Protein AF-A0A1Z3HG93-F1 (afdb_monomer_lite)

Radius of gyration: 17.81 Å; chains: 1; bounding box: 28×43×60 Å

pLDDT: mean 80.83, std 19.36, range [39.53, 97.38]

Foldseek 3Di:
DDDDPPDDPDPPVVVVCVVLPCPLVVLLPDDCVVNVVVLVVLCPDPQDPSNLSSLLVNLLSCLVVLNNVVNVVSLPCSCVSPVVCVVVSVVSNCSNPPNPDDD

Sequence (103 aa):
MAALASRYPRPALEQVAETESTAVLTLAALAPQQRSARLQAMAQAPPSLNQYRARYLLAVDLVAQGKALQALEWLQELEQGYPVLAPYVLQTRAQDPNGGRSI

Structure (mmCIF, N/CA/C/O backbone):
data_AF-A0A1Z3HG93-F1
#
_entry.id   AF-A0A1Z3HG93-F1
#
loop_
_atom_site.group_PDB
_atom_site.id
_atom_site.type_symbol
_atom_site.label_atom_id
_atom_site.label_alt_id
_atom_site.label_comp_id
_atom_site.label_asym_id
_atom_site.label_entity_id
_atom_site.label_seq_id
_atom_site.pdbx_PDB_ins_code
_atom_site.Cartn_x
_atom_site.Cartn_y
_atom_site.Cartn_z
_atom_site.occupancy
_atom_site.B_iso_or_equiv
_atom_site.auth_seq_id
_atom_site.auth_comp_id
_atom_site.auth_asym_id
_atom_site.auth_atom_id
_atom_site.pdbx_PDB_model_num
ATOM 1 N N . MET A 1 1 ? -14.671 -18.481 -48.223 1.00 39.53 1 MET A N 1
ATOM 2 C CA . MET A 1 1 ? -13.261 -18.033 -48.211 1.00 39.53 1 MET A CA 1
ATOM 3 C C . MET A 1 1 ? -13.006 -17.338 -46.881 1.00 39.53 1 MET A C 1
ATOM 5 O O . MET A 1 1 ? -13.506 -16.240 -46.687 1.00 39.53 1 MET A O 1
ATOM 9 N N . ALA A 1 2 ? -12.358 -18.023 -45.935 1.00 42.56 2 ALA A N 1
ATOM 10 C CA . ALA A 1 2 ? -12.101 -17.518 -44.584 1.00 42.56 2 ALA A CA 1
ATOM 11 C C . ALA A 1 2 ? -10.822 -16.665 -44.577 1.00 42.56 2 ALA A C 1
ATOM 13 O O . ALA A 1 2 ? -9.776 -17.125 -45.033 1.00 42.56 2 ALA A O 1
ATOM 14 N N . ALA A 1 3 ? -10.930 -15.419 -44.113 1.00 44.16 3 ALA A N 1
ATOM 15 C CA . ALA A 1 3 ? -9.824 -14.472 -44.058 1.00 44.16 3 ALA A CA 1
ATOM 16 C C . ALA A 1 3 ? -8.888 -14.772 -42.875 1.00 44.16 3 ALA A C 1
ATOM 18 O O . ALA A 1 3 ? -9.316 -15.142 -41.784 1.00 44.16 3 ALA A O 1
ATOM 19 N N . LEU A 1 4 ? -7.597 -14.616 -43.148 1.00 42.69 4 LEU A N 1
ATOM 20 C CA . LEU A 1 4 ? -6.451 -14.991 -42.330 1.00 42.69 4 LEU A CA 1
ATOM 21 C C . LEU A 1 4 ? -6.394 -14.173 -41.029 1.00 42.69 4 LEU A C 1
ATOM 23 O O . LEU A 1 4 ? -6.031 -12.999 -41.041 1.00 42.69 4 LEU A O 1
ATOM 27 N N . ALA A 1 5 ? -6.688 -14.809 -39.894 1.00 47.84 5 ALA A N 1
ATOM 28 C CA . ALA A 1 5 ? -6.311 -14.306 -38.575 1.00 47.84 5 ALA A CA 1
ATOM 29 C C . ALA A 1 5 ? -4.805 -14.538 -38.365 1.00 47.84 5 ALA A C 1
ATOM 31 O O . ALA A 1 5 ? -4.372 -15.461 -37.670 1.00 47.84 5 ALA A O 1
ATOM 32 N N . SER A 1 6 ? -3.995 -13.714 -39.026 1.00 47.00 6 SER A N 1
ATOM 33 C CA . SER A 1 6 ? -2.550 -13.653 -38.837 1.00 47.00 6 SER A CA 1
ATOM 34 C C . SER A 1 6 ? -2.250 -13.123 -37.438 1.00 47.00 6 SER A C 1
ATOM 36 O O . SER A 1 6 ? -2.200 -11.923 -37.200 1.00 47.00 6 SER A O 1
ATOM 38 N N . ARG A 1 7 ? -2.112 -14.071 -36.512 1.00 59.97 7 ARG A N 1
ATOM 39 C CA . ARG A 1 7 ? -1.197 -14.128 -35.367 1.00 59.97 7 ARG A CA 1
ATOM 40 C C . ARG A 1 7 ? -0.162 -12.985 -35.340 1.00 59.97 7 ARG A C 1
ATOM 42 O O . ARG A 1 7 ? 0.995 -13.197 -35.686 1.00 59.97 7 ARG A O 1
ATOM 49 N N . TYR A 1 8 ? -0.562 -11.791 -34.904 1.00 50.56 8 TYR A N 1
ATOM 50 C CA . TYR A 1 8 ? 0.384 -10.767 -34.472 1.00 50.56 8 TYR A CA 1
ATOM 51 C C . TYR A 1 8 ? 0.994 -11.258 -33.153 1.00 50.56 8 TYR A C 1
ATOM 53 O O . TYR A 1 8 ? 0.253 -11.401 -32.175 1.00 50.56 8 TYR A O 1
ATOM 61 N N . PRO A 1 9 ? 2.299 -11.581 -33.082 1.00 59.22 9 PRO A N 1
ATOM 62 C CA . PRO A 1 9 ? 2.927 -11.775 -31.786 1.00 59.22 9 PRO A CA 1
ATOM 63 C C . PRO A 1 9 ? 2.823 -10.445 -31.036 1.00 59.22 9 PRO A C 1
ATOM 65 O O . PRO A 1 9 ? 3.220 -9.405 -31.567 1.00 59.22 9 PRO A O 1
ATOM 68 N N . ARG A 1 10 ? 2.240 -10.462 -29.827 1.00 59.62 10 ARG A N 1
ATOM 69 C CA . ARG A 1 10 ? 2.252 -9.287 -28.946 1.00 59.62 10 ARG A CA 1
ATOM 70 C C . ARG A 1 10 ? 3.701 -8.793 -28.851 1.00 59.62 10 ARG A C 1
ATOM 72 O O . ARG A 1 10 ? 4.590 -9.631 -28.670 1.00 59.62 10 ARG A O 1
ATOM 79 N N . PRO A 1 11 ? 3.965 -7.485 -29.012 1.00 55.28 11 PRO A N 1
ATOM 80 C CA . PRO A 1 11 ? 5.322 -6.971 -28.915 1.00 55.28 11 PRO A CA 1
ATOM 81 C C . PRO A 1 11 ? 5.910 -7.385 -27.562 1.00 55.28 11 PRO A C 1
ATOM 83 O O . PRO A 1 11 ? 5.225 -7.323 -26.543 1.00 55.28 11 PRO A O 1
ATOM 86 N N . ALA A 1 12 ? 7.174 -7.814 -27.546 1.00 52.03 12 ALA A N 1
ATOM 87 C CA . ALA A 1 12 ? 7.852 -8.300 -26.339 1.00 52.03 12 ALA A CA 1
ATOM 88 C C . ALA A 1 12 ? 7.807 -7.296 -25.167 1.00 52.03 12 ALA A C 1
ATOM 90 O O . ALA A 1 12 ? 7.887 -7.702 -24.013 1.00 52.03 12 ALA A O 1
ATOM 91 N N . LEU A 1 13 ? 7.611 -6.006 -25.466 1.00 47.75 13 LEU A N 1
ATOM 92 C CA . LEU A 1 13 ? 7.424 -4.920 -24.501 1.00 47.75 13 LEU A CA 1
ATOM 93 C C . LEU A 1 13 ? 6.110 -5.028 -23.696 1.00 47.75 13 LEU A C 1
ATOM 95 O O . LEU A 1 13 ? 6.070 -4.588 -22.553 1.00 47.75 13 LEU A O 1
ATOM 99 N N . GLU A 1 14 ? 5.066 -5.656 -24.246 1.00 47.12 14 GLU A N 1
ATOM 100 C CA . GLU A 1 14 ? 3.794 -5.907 -23.548 1.00 47.12 14 GLU A CA 1
ATOM 101 C C . GLU A 1 14 ? 3.911 -7.116 -22.599 1.00 47.12 14 GLU A C 1
ATOM 103 O O . GLU A 1 14 ? 3.398 -7.106 -21.483 1.00 47.12 14 GLU A O 1
ATOM 108 N N . GLN A 1 15 ? 4.644 -8.161 -23.007 1.00 48.78 15 GLN A N 1
ATOM 109 C CA . GLN A 1 15 ? 4.754 -9.400 -22.225 1.00 48.78 15 GLN A CA 1
ATOM 110 C C . GLN A 1 15 ? 5.623 -9.251 -20.970 1.00 48.78 15 GLN A C 1
ATOM 112 O O . GLN A 1 15 ? 5.350 -9.898 -19.961 1.00 48.78 15 GLN A O 1
ATOM 117 N N . VAL A 1 16 ? 6.643 -8.386 -21.002 1.00 49.88 16 VAL A N 1
ATOM 118 C CA . VAL A 1 16 ? 7.453 -8.064 -19.811 1.00 49.88 16 VAL A CA 1
ATOM 119 C C . VAL A 1 16 ? 6.683 -7.214 -18.796 1.00 49.88 16 VAL A C 1
ATOM 121 O O . VAL A 1 16 ? 6.897 -7.349 -17.594 1.00 49.88 16 VAL A O 1
ATOM 124 N N . ALA A 1 17 ? 5.734 -6.388 -19.250 1.00 51.44 17 ALA A N 1
ATOM 125 C CA . ALA A 1 17 ? 4.869 -5.612 -18.365 1.00 51.44 17 ALA A CA 1
ATOM 126 C C . ALA A 1 17 ? 3.811 -6.491 -17.665 1.00 51.44 17 ALA A C 1
ATOM 128 O O . ALA A 1 17 ? 3.456 -6.2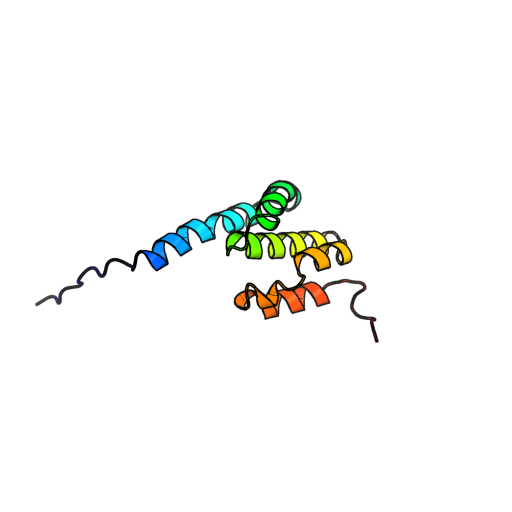23 -16.513 1.00 51.44 17 ALA A O 1
ATOM 129 N N . GLU A 1 18 ? 3.329 -7.555 -18.320 1.00 48.38 18 GLU A N 1
ATOM 130 C CA . GLU A 1 18 ? 2.356 -8.506 -17.753 1.00 48.38 18 G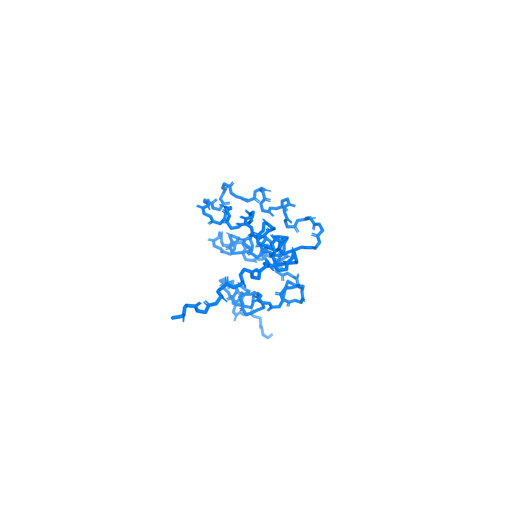LU A CA 1
ATOM 131 C C . GLU A 1 18 ? 2.956 -9.356 -16.608 1.00 48.38 18 GLU A C 1
ATOM 133 O O . GLU A 1 18 ? 2.301 -9.558 -15.580 1.00 48.38 18 GLU A O 1
ATOM 138 N N . THR A 1 19 ? 4.213 -9.804 -16.715 1.00 51.69 19 THR A N 1
ATOM 139 C CA . THR A 1 19 ? 4.878 -10.605 -15.664 1.00 51.69 19 THR A CA 1
ATOM 140 C C . THR A 1 19 ? 5.327 -9.771 -14.471 1.00 51.69 19 THR A C 1
ATOM 142 O O . THR A 1 19 ? 5.081 -10.168 -13.329 1.00 51.69 19 THR A O 1
ATOM 145 N N . GLU A 1 20 ? 5.892 -8.584 -14.707 1.00 54.56 20 GLU A N 1
ATOM 146 C CA . GLU A 1 20 ? 6.179 -7.612 -13.646 1.00 54.56 20 GLU A CA 1
ATOM 147 C C . GLU A 1 20 ? 4.889 -7.259 -12.889 1.00 54.56 20 GLU A C 1
ATOM 149 O O . GLU A 1 20 ? 4.879 -7.199 -11.669 1.00 54.56 20 GLU A O 1
ATOM 154 N N . SER A 1 21 ? 3.747 -7.133 -13.565 1.00 61.38 21 SER A N 1
ATOM 155 C CA . SER A 1 21 ? 2.500 -6.678 -12.939 1.00 61.38 21 SER A CA 1
ATOM 156 C C . SER A 1 21 ? 1.903 -7.582 -11.850 1.00 61.38 21 SER A C 1
ATOM 158 O O . SER A 1 21 ? 1.064 -7.113 -11.074 1.00 61.38 21 SER A O 1
ATOM 160 N N . THR A 1 22 ? 2.301 -8.854 -11.775 1.00 75.25 22 THR A N 1
ATOM 161 C CA . THR A 1 22 ? 1.561 -9.881 -11.018 1.00 75.25 22 THR A CA 1
ATOM 162 C C . THR A 1 22 ? 1.988 -9.999 -9.549 1.00 75.25 22 THR A C 1
ATOM 164 O O . THR A 1 22 ? 1.206 -10.450 -8.706 1.00 75.25 22 THR A O 1
ATOM 167 N N . ALA A 1 23 ? 3.200 -9.558 -9.196 1.00 86.19 23 ALA A N 1
ATOM 168 C CA . ALA A 1 23 ? 3.759 -9.784 -7.861 1.00 86.19 23 ALA A CA 1
ATOM 169 C C . ALA A 1 23 ? 2.956 -9.070 -6.757 1.00 86.19 23 ALA A C 1
ATOM 171 O O . ALA A 1 23 ? 2.499 -9.714 -5.811 1.00 86.19 23 ALA A O 1
ATOM 172 N N . VAL A 1 24 ? 2.701 -7.763 -6.902 1.00 89.50 24 VAL A N 1
ATOM 173 C CA . VAL A 1 24 ? 1.880 -7.020 -5.924 1.00 89.50 24 VAL A CA 1
ATOM 174 C C . VAL A 1 24 ? 0.423 -7.475 -5.953 1.00 89.50 24 VAL A C 1
ATOM 176 O O . VAL A 1 24 ? -0.211 -7.555 -4.904 1.00 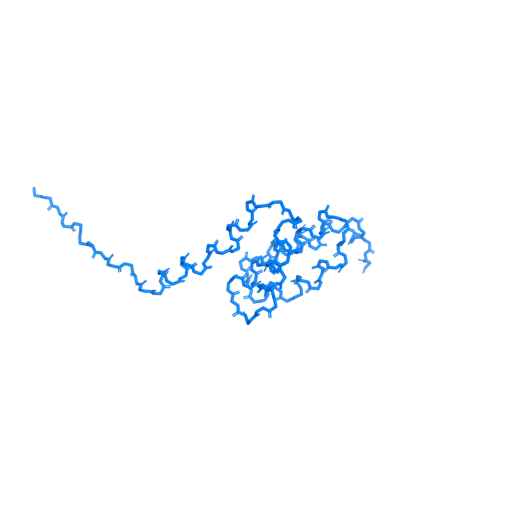89.50 24 VAL A O 1
ATOM 179 N N . LEU A 1 25 ? -0.104 -7.828 -7.129 1.00 88.56 25 LEU A N 1
ATOM 180 C CA . LEU A 1 25 ? -1.481 -8.304 -7.267 1.00 88.56 25 LEU A CA 1
ATOM 181 C C . LEU A 1 25 ? -1.717 -9.596 -6.472 1.00 88.56 25 LEU A C 1
ATOM 183 O O . LEU A 1 25 ? -2.724 -9.722 -5.782 1.00 88.56 25 LEU A O 1
ATOM 187 N N . THR A 1 26 ? -0.756 -10.520 -6.499 1.00 91.69 26 THR A N 1
ATOM 188 C CA . THR A 1 26 ? -0.816 -11.757 -5.703 1.00 91.69 26 THR A CA 1
ATOM 189 C C . THR A 1 26 ? -0.837 -11.456 -4.203 1.00 91.69 26 THR A C 1
ATOM 191 O O . THR A 1 26 ? -1.572 -12.086 -3.446 1.00 91.69 26 THR A O 1
ATOM 194 N N . LEU A 1 27 ? -0.065 -10.460 -3.761 1.00 92.31 27 LEU A N 1
ATOM 195 C CA . LEU A 1 27 ? -0.053 -10.029 -2.363 1.00 92.31 27 LEU A CA 1
ATOM 196 C C . LEU A 1 27 ? -1.346 -9.309 -1.961 1.00 92.31 27 LEU A C 1
ATOM 198 O O . LEU A 1 27 ? -1.756 -9.411 -0.807 1.00 92.31 27 LEU A O 1
ATOM 202 N N . ALA A 1 28 ? -2.014 -8.627 -2.895 1.00 91.31 28 ALA A N 1
ATOM 203 C CA . ALA A 1 28 ? -3.270 -7.927 -2.637 1.00 91.31 28 ALA A CA 1
ATOM 204 C C . ALA A 1 28 ? -4.412 -8.868 -2.202 1.00 91.31 28 ALA A C 1
ATOM 206 O O . ALA A 1 28 ? -5.337 -8.430 -1.520 1.00 91.31 28 ALA A O 1
ATOM 207 N N . ALA A 1 29 ? -4.323 -10.159 -2.539 1.00 91.44 29 ALA A N 1
ATOM 208 C CA . ALA A 1 29 ? -5.269 -11.186 -2.105 1.00 91.44 29 ALA A CA 1
ATOM 209 C C . ALA A 1 29 ? -5.042 -11.678 -0.660 1.00 91.44 29 ALA A C 1
ATOM 211 O O . ALA A 1 29 ? -5.898 -12.361 -0.103 1.00 91.44 29 ALA A O 1
ATOM 212 N N . LEU A 1 30 ? -3.897 -11.356 -0.048 1.00 92.94 30 LEU A N 1
ATOM 213 C CA . LEU A 1 30 ? -3.575 -11.734 1.330 1.00 92.94 30 LEU A CA 1
ATOM 214 C C . LEU A 1 30 ? -4.061 -10.674 2.324 1.00 92.94 30 LEU A C 1
ATOM 216 O O . LEU A 1 30 ? -4.190 -9.496 1.980 1.00 92.94 30 LEU A O 1
ATOM 220 N N . ALA A 1 31 ? -4.251 -11.077 3.583 1.00 92.62 31 ALA A N 1
ATOM 221 C CA . ALA A 1 31 ? -4.545 -10.135 4.659 1.00 92.62 31 ALA A CA 1
ATOM 222 C C . ALA A 1 31 ? -3.376 -9.141 4.861 1.00 92.62 31 ALA A C 1
ATOM 224 O O . ALA A 1 31 ? -2.216 -9.540 4.699 1.00 92.62 31 ALA A O 1
ATOM 225 N N . PRO A 1 32 ? -3.633 -7.880 5.271 1.00 91.06 32 PRO A N 1
ATOM 226 C CA . PRO A 1 32 ? -2.604 -6.841 5.430 1.00 91.06 32 PRO A CA 1
ATOM 227 C C . PRO A 1 32 ? -1.371 -7.287 6.232 1.00 91.06 32 PRO A C 1
ATOM 229 O O . PRO A 1 32 ? -0.228 -7.039 5.849 1.00 91.06 32 PRO A O 1
ATOM 232 N N . GLN A 1 33 ? -1.587 -8.032 7.317 1.00 91.19 33 GLN A N 1
ATOM 233 C CA . GLN A 1 33 ? -0.526 -8.525 8.197 1.00 91.19 33 GLN A CA 1
ATOM 234 C C . GLN A 1 33 ? 0.358 -9.586 7.524 1.00 91.19 33 GLN A C 1
ATOM 236 O O . GLN A 1 33 ? 1.536 -9.695 7.847 1.00 91.19 33 GLN A O 1
ATOM 241 N N . GLN A 1 34 ? -0.188 -10.357 6.581 1.00 92.81 34 GLN A N 1
ATOM 242 C CA . GLN A 1 34 ? 0.527 -11.425 5.873 1.00 92.81 34 GLN A CA 1
ATOM 243 C C . GLN A 1 34 ? 1.364 -10.899 4.698 1.00 92.81 34 GLN A C 1
ATOM 245 O O . GLN A 1 34 ? 2.292 -11.573 4.248 1.00 92.81 34 GLN A O 1
ATOM 250 N N . ARG A 1 35 ? 1.037 -9.705 4.186 1.00 94.56 35 ARG A N 1
ATOM 251 C CA . ARG A 1 35 ? 1.704 -9.092 3.026 1.00 94.56 35 ARG A CA 1
ATOM 252 C C . ARG A 1 35 ? 2.659 -7.954 3.371 1.00 94.56 35 ARG A C 1
ATOM 254 O O . ARG A 1 35 ? 3.533 -7.665 2.557 1.00 94.56 35 ARG A O 1
ATOM 261 N N . SER A 1 36 ? 2.536 -7.349 4.553 1.00 93.44 36 SER A N 1
ATOM 262 C CA . SER A 1 36 ? 3.270 -6.140 4.961 1.00 93.44 36 SER A CA 1
ATOM 263 C C . SER A 1 36 ? 4.778 -6.215 4.700 1.00 93.44 36 SER A C 1
ATOM 265 O O . SER A 1 36 ? 5.306 -5.386 3.966 1.00 93.44 36 SER A O 1
ATOM 267 N N . ALA A 1 37 ? 5.462 -7.244 5.207 1.00 95.25 37 ALA A N 1
ATOM 268 C CA . ALA A 1 37 ? 6.915 -7.378 5.077 1.00 95.25 37 ALA A CA 1
ATOM 269 C C . ALA A 1 37 ? 7.375 -7.491 3.612 1.00 95.25 37 ALA A C 1
ATOM 271 O O . ALA A 1 37 ? 8.366 -6.881 3.211 1.00 95.25 37 ALA A O 1
ATOM 272 N N . ARG A 1 38 ? 6.631 -8.240 2.787 1.00 95.44 38 ARG A N 1
ATOM 273 C CA . ARG A 1 38 ? 6.938 -8.386 1.355 1.00 95.44 38 ARG A CA 1
ATOM 274 C C . ARG A 1 38 ? 6.687 -7.088 0.604 1.00 95.44 38 ARG A C 1
ATOM 276 O O . ARG A 1 38 ? 7.523 -6.688 -0.200 1.00 95.44 38 ARG A O 1
ATOM 283 N N . LEU A 1 39 ? 5.580 -6.407 0.895 1.00 96.31 39 LEU A N 1
ATOM 284 C CA . LEU A 1 39 ? 5.304 -5.107 0.299 1.00 96.31 39 LEU A CA 1
ATOM 285 C C . LEU A 1 39 ? 6.354 -4.071 0.704 1.00 96.31 39 LEU A C 1
ATOM 287 O O . LEU A 1 39 ? 6.759 -3.289 -0.145 1.00 96.31 39 LEU A O 1
ATOM 291 N N . GLN A 1 40 ? 6.846 -4.084 1.947 1.00 96.56 40 GLN A N 1
ATOM 292 C CA . GLN A 1 40 ? 7.905 -3.168 2.391 1.00 96.56 40 GLN A CA 1
ATOM 293 C C . GLN A 1 40 ? 9.202 -3.386 1.618 1.00 96.56 40 GLN A C 1
ATOM 295 O O . GLN A 1 40 ? 9.797 -2.416 1.156 1.00 96.56 40 GLN A O 1
ATOM 300 N N . ALA A 1 41 ? 9.610 -4.642 1.42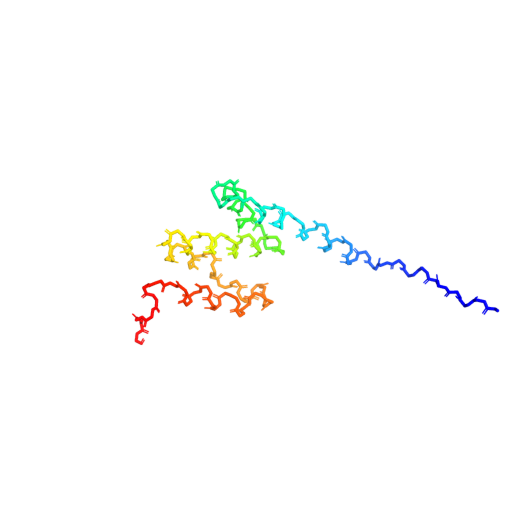3 1.00 95.88 41 ALA A N 1
ATOM 301 C CA . ALA A 1 41 ? 10.782 -4.959 0.613 1.00 95.88 41 ALA A CA 1
ATOM 302 C C . ALA A 1 41 ? 10.615 -4.478 -0.840 1.00 95.88 41 ALA A C 1
ATOM 304 O O . ALA A 1 41 ? 11.516 -3.858 -1.397 1.00 95.88 41 ALA A O 1
ATOM 305 N N . MET A 1 42 ? 9.440 -4.701 -1.437 1.00 94.88 42 MET A N 1
ATOM 306 C CA . MET A 1 42 ? 9.143 -4.248 -2.801 1.00 94.88 42 MET A CA 1
ATOM 307 C C . MET A 1 42 ? 9.074 -2.722 -2.910 1.00 94.88 42 MET A C 1
ATOM 309 O O . MET A 1 42 ? 9.532 -2.164 -3.899 1.00 94.88 42 MET A O 1
ATOM 313 N N . ALA A 1 43 ? 8.534 -2.041 -1.900 1.00 95.88 43 ALA A N 1
ATOM 314 C CA . ALA A 1 43 ? 8.409 -0.587 -1.856 1.00 95.88 43 ALA A CA 1
ATOM 315 C C . ALA A 1 43 ? 9.767 0.128 -1.730 1.00 95.88 43 ALA A C 1
ATOM 317 O O . ALA A 1 43 ? 9.902 1.268 -2.169 1.00 95.88 43 ALA A O 1
ATOM 318 N N . GLN A 1 44 ? 10.770 -0.541 -1.160 1.00 95.69 44 GLN A N 1
ATOM 319 C CA . GLN A 1 44 ? 12.141 -0.033 -1.025 1.00 95.69 44 GLN A CA 1
ATOM 320 C C . GLN A 1 44 ? 13.050 -0.414 -2.203 1.00 95.69 44 GLN A C 1
ATOM 322 O O . GLN A 1 44 ? 14.199 0.021 -2.260 1.00 95.69 44 GLN A O 1
ATOM 327 N N . ALA A 1 45 ? 12.559 -1.228 -3.139 1.00 93.69 45 ALA A N 1
ATOM 328 C CA . ALA A 1 45 ? 13.297 -1.589 -4.340 1.00 93.69 45 ALA A CA 1
ATOM 329 C C . ALA A 1 45 ? 13.512 -0.365 -5.258 1.00 93.69 45 ALA A C 1
ATOM 331 O O . ALA A 1 45 ? 12.893 0.687 -5.063 1.00 93.69 45 ALA A O 1
ATOM 332 N N . PRO A 1 46 ? 14.365 -0.478 -6.291 1.00 93.31 46 PRO A N 1
ATOM 333 C CA . PRO A 1 46 ? 14.458 0.546 -7.321 1.00 93.31 46 PRO A CA 1
ATOM 334 C C . PRO A 1 46 ? 13.095 0.850 -7.972 1.00 93.31 46 PRO A C 1
ATOM 336 O O . PRO A 1 46 ? 12.225 -0.033 -8.027 1.00 93.31 46 PRO A O 1
ATOM 339 N N . PRO A 1 47 ? 12.904 2.078 -8.492 1.00 90.69 47 PRO A N 1
ATOM 340 C CA . PRO A 1 47 ? 11.659 2.486 -9.128 1.00 90.69 47 PRO A CA 1
ATOM 341 C C . PRO A 1 47 ? 11.215 1.504 -10.213 1.00 90.69 47 PRO A C 1
ATOM 343 O O . PRO A 1 47 ? 11.936 1.219 -11.166 1.00 90.69 47 PRO A O 1
ATOM 346 N N . SER A 1 48 ? 10.014 0.969 -10.040 1.00 91.50 48 SER A N 1
ATOM 347 C CA . SER A 1 48 ? 9.382 0.010 -10.939 1.00 91.50 48 SER A CA 1
ATOM 348 C C . SER A 1 48 ? 7.879 0.028 -10.699 1.00 91.50 48 SER A C 1
ATOM 350 O O . SER A 1 48 ? 7.396 0.509 -9.670 1.00 91.50 48 SER A O 1
ATOM 352 N N . LEU A 1 49 ? 7.116 -0.549 -11.623 1.00 90.62 49 LEU A N 1
ATOM 353 C CA . LEU A 1 49 ? 5.665 -0.637 -11.492 1.00 90.62 49 LEU A CA 1
ATOM 354 C C . LEU A 1 49 ? 5.242 -1.364 -10.203 1.00 90.62 49 LEU A C 1
ATOM 356 O O . LEU A 1 49 ? 4.321 -0.933 -9.508 1.00 90.62 49 LEU A O 1
ATOM 360 N N . ASN A 1 50 ? 5.946 -2.444 -9.860 1.00 92.38 50 ASN A N 1
ATOM 361 C CA . ASN A 1 50 ? 5.748 -3.179 -8.614 1.00 92.38 50 ASN A CA 1
ATOM 362 C C . ASN A 1 50 ? 6.084 -2.349 -7.384 1.00 92.38 50 ASN A C 1
ATOM 364 O O . ASN A 1 50 ? 5.340 -2.386 -6.408 1.00 92.38 50 ASN A O 1
ATOM 368 N N . GLN A 1 51 ? 7.173 -1.589 -7.432 1.00 95.38 51 GLN A N 1
ATOM 369 C CA . GLN A 1 51 ? 7.559 -0.731 -6.325 1.00 95.38 51 GLN A CA 1
ATOM 370 C C . GLN A 1 51 ? 6.483 0.323 -6.042 1.00 95.38 51 GLN A C 1
ATOM 372 O O . GLN A 1 51 ? 6.025 0.438 -4.904 1.00 95.38 51 GLN A O 1
ATOM 377 N N . TYR A 1 52 ? 5.981 1.004 -7.076 1.00 95.44 52 TYR A N 1
ATOM 378 C CA . TYR A 1 52 ? 4.923 2.003 -6.923 1.00 95.44 52 TYR A CA 1
ATOM 379 C C . TYR A 1 52 ? 3.612 1.396 -6.407 1.00 95.44 52 TYR A C 1
ATOM 381 O O . TYR A 1 52 ? 2.970 1.945 -5.509 1.00 95.44 52 TYR A O 1
ATOM 389 N N . ARG A 1 53 ? 3.222 0.227 -6.925 1.00 95.06 53 ARG A N 1
ATOM 390 C CA . ARG A 1 53 ? 2.030 -0.496 -6.452 1.00 95.06 53 ARG A CA 1
ATOM 391 C C . ARG A 1 53 ? 2.182 -0.967 -5.006 1.00 95.06 53 ARG A C 1
ATOM 393 O O . ARG A 1 53 ? 1.222 -0.881 -4.244 1.00 95.06 53 ARG A O 1
ATOM 400 N N . ALA A 1 54 ? 3.367 -1.434 -4.615 1.00 96.62 54 ALA A N 1
ATOM 401 C CA . ALA A 1 54 ? 3.643 -1.874 -3.251 1.00 96.62 54 ALA A CA 1
ATOM 402 C C . ALA A 1 54 ? 3.578 -0.709 -2.257 1.00 96.62 54 ALA A C 1
ATOM 404 O O . ALA A 1 54 ? 2.948 -0.842 -1.208 1.00 96.62 54 ALA A O 1
ATOM 405 N N . ARG A 1 55 ? 4.149 0.448 -2.622 1.00 97.38 55 ARG A N 1
ATOM 406 C CA . ARG A 1 55 ? 4.027 1.699 -1.858 1.00 97.38 55 ARG A CA 1
ATOM 407 C C . ARG A 1 55 ? 2.569 2.087 -1.637 1.00 97.38 55 ARG A C 1
ATOM 409 O O . ARG A 1 55 ? 2.164 2.331 -0.504 1.00 97.38 55 ARG A O 1
ATOM 416 N N . TYR A 1 56 ? 1.769 2.087 -2.703 1.00 96.75 56 TYR A N 1
ATOM 417 C CA . TYR A 1 56 ? 0.345 2.404 -2.604 1.00 96.75 56 TYR A CA 1
ATOM 418 C C . TYR A 1 56 ? -0.403 1.425 -1.690 1.00 96.75 56 TYR A C 1
ATOM 420 O O . TYR A 1 56 ? -1.140 1.848 -0.802 1.00 96.75 56 TYR A O 1
ATOM 428 N N . LEU A 1 57 ? -0.192 0.119 -1.870 1.00 96.31 57 LEU A N 1
ATOM 429 C CA . LEU A 1 57 ? -0.900 -0.898 -1.095 1.00 96.31 57 LEU A CA 1
ATOM 430 C C . LEU A 1 57 ? -0.535 -0.850 0.398 1.00 96.31 57 LEU A C 1
ATOM 432 O O . LEU A 1 57 ? -1.421 -0.982 1.239 1.00 96.31 57 LEU A O 1
ATOM 436 N N . LEU A 1 58 ? 0.732 -0.582 0.737 1.00 96.81 58 LEU A N 1
ATOM 437 C CA . LEU A 1 58 ? 1.150 -0.324 2.121 1.00 96.81 58 LEU A CA 1
ATOM 438 C C . LEU A 1 58 ? 0.454 0.890 2.721 1.00 96.81 58 LEU A C 1
ATOM 440 O O . LEU A 1 58 ? 0.010 0.833 3.864 1.00 96.81 58 LEU A O 1
ATOM 444 N N . ALA A 1 59 ? 0.362 1.984 1.966 1.00 96.25 59 ALA A N 1
ATOM 445 C CA . ALA A 1 59 ? -0.306 3.187 2.437 1.00 96.25 59 ALA A CA 1
ATOM 446 C C . ALA A 1 59 ? -1.783 2.918 2.750 1.00 96.25 59 ALA A C 1
ATOM 448 O O . ALA A 1 59 ? -2.262 3.293 3.818 1.00 96.25 59 ALA A O 1
ATOM 449 N N . VAL A 1 60 ? -2.483 2.206 1.863 1.00 95.06 60 VAL A N 1
ATOM 450 C CA . VAL A 1 60 ? -3.875 1.787 2.087 1.00 95.06 60 VAL A CA 1
ATOM 451 C C . VAL A 1 60 ? -3.993 0.914 3.341 1.00 95.06 60 VAL A C 1
ATOM 453 O O . VAL A 1 60 ? -4.859 1.163 4.180 1.00 95.06 60 VAL A O 1
ATOM 456 N N . ASP A 1 61 ? -3.090 -0.054 3.520 1.00 95.00 61 ASP A N 1
ATOM 457 C CA . ASP A 1 61 ? -3.066 -0.914 4.709 1.00 95.00 61 ASP A CA 1
ATOM 458 C C . ASP A 1 61 ? -2.830 -0.127 6.003 1.00 95.00 61 ASP A C 1
ATOM 460 O O . ASP A 1 61 ? -3.405 -0.459 7.042 1.00 95.00 61 ASP A O 1
ATOM 464 N N . LEU A 1 62 ? -1.988 0.907 5.963 1.00 94.38 62 LEU A N 1
ATOM 465 C CA . LEU A 1 62 ? -1.690 1.765 7.109 1.00 94.38 62 LEU A CA 1
ATOM 466 C C . LEU A 1 62 ? -2.860 2.687 7.453 1.00 94.38 62 LEU A C 1
ATOM 468 O O . LEU A 1 62 ? -3.203 2.806 8.630 1.00 94.38 62 LEU A O 1
ATOM 472 N N . VAL A 1 63 ? -3.512 3.286 6.453 1.00 92.88 63 VAL A N 1
ATOM 473 C CA . VAL A 1 63 ? -4.725 4.095 6.657 1.00 92.88 63 VAL A CA 1
ATOM 474 C C . VAL A 1 63 ? -5.828 3.246 7.288 1.00 92.88 63 VAL A C 1
ATOM 476 O O . VAL A 1 63 ? -6.403 3.652 8.297 1.00 92.88 63 VAL A O 1
ATOM 479 N N . ALA A 1 64 ? -6.048 2.025 6.791 1.00 90.62 64 ALA A N 1
ATOM 480 C CA . ALA A 1 64 ? -7.021 1.091 7.362 1.00 90.62 64 ALA A CA 1
ATOM 481 C C . ALA A 1 64 ? -6.706 0.686 8.818 1.00 90.62 64 ALA A C 1
ATOM 483 O O . ALA A 1 64 ? -7.608 0.336 9.575 1.00 90.62 64 ALA A O 1
ATOM 484 N N . GLN A 1 65 ? -5.437 0.754 9.232 1.00 90.88 65 GLN A N 1
ATOM 485 C CA . GLN A 1 65 ? -4.991 0.520 10.611 1.00 90.88 65 GLN A CA 1
ATOM 486 C C . GLN A 1 65 ? -5.028 1.780 11.497 1.00 90.88 65 GLN A C 1
ATOM 488 O O . GLN A 1 65 ? -4.558 1.730 12.634 1.00 90.88 65 GLN A O 1
ATOM 493 N N . GLY A 1 66 ? -5.521 2.917 10.995 1.00 90.69 66 GLY A N 1
ATOM 494 C CA . GLY A 1 66 ? -5.510 4.198 11.712 1.00 90.69 66 GLY A CA 1
ATOM 495 C C . GLY A 1 66 ? -4.130 4.865 11.788 1.00 90.69 66 GLY A C 1
ATOM 496 O O . GLY A 1 66 ? -3.933 5.791 12.569 1.00 90.69 66 GLY A O 1
ATOM 497 N N . LYS A 1 67 ? -3.161 4.414 10.984 1.00 91.69 67 LYS A N 1
ATOM 498 C CA . LYS A 1 67 ? -1.776 4.918 10.943 1.00 91.69 67 LYS A CA 1
ATOM 499 C C . LYS A 1 67 ? -1.551 5.844 9.744 1.00 91.69 67 LYS A C 1
ATOM 501 O O . LYS A 1 67 ? -0.543 5.735 9.049 1.00 91.69 67 LYS A O 1
ATOM 506 N N . ALA A 1 68 ? -2.493 6.749 9.487 1.00 88.94 68 ALA A N 1
ATOM 507 C CA . ALA A 1 68 ? -2.496 7.588 8.288 1.00 88.94 68 ALA A CA 1
ATOM 508 C C . ALA A 1 68 ? -1.223 8.442 8.126 1.00 88.94 68 ALA A C 1
ATOM 510 O O . ALA A 1 68 ? -0.697 8.538 7.023 1.00 88.94 68 ALA A O 1
ATOM 511 N N . LEU A 1 69 ? -0.645 8.952 9.221 1.00 89.44 69 LEU A N 1
ATOM 512 C CA . LEU A 1 69 ? 0.623 9.694 9.170 1.00 89.44 69 LEU A CA 1
ATOM 513 C C . LEU A 1 69 ? 1.782 8.859 8.598 1.00 89.44 69 LEU A C 1
ATOM 515 O O . LEU A 1 69 ? 2.537 9.354 7.770 1.00 89.44 69 LEU A O 1
ATOM 519 N N . GLN A 1 70 ? 1.889 7.578 8.974 1.00 92.00 70 GLN A N 1
ATOM 520 C CA . GLN A 1 70 ? 2.902 6.667 8.414 1.00 92.00 70 GLN A CA 1
ATOM 521 C C . GLN A 1 70 ? 2.618 6.345 6.941 1.00 92.00 70 GLN A C 1
ATOM 523 O O . GLN A 1 70 ? 3.529 6.058 6.172 1.00 92.00 70 GLN A O 1
ATOM 528 N N . ALA A 1 71 ? 1.349 6.385 6.524 1.00 94.00 71 ALA A N 1
ATOM 529 C CA . ALA A 1 71 ? 0.975 6.160 5.133 1.00 94.00 71 ALA A CA 1
ATOM 530 C C . ALA A 1 71 ? 1.479 7.280 4.206 1.00 94.00 71 ALA A C 1
ATOM 532 O O . ALA A 1 71 ? 1.789 7.005 3.047 1.00 94.00 71 ALA A O 1
ATOM 533 N N . LEU A 1 72 ? 1.598 8.519 4.703 1.00 92.56 72 LEU A N 1
ATOM 534 C CA . LEU A 1 72 ? 2.047 9.665 3.904 1.00 92.56 72 LEU A CA 1
ATOM 535 C C . LEU A 1 72 ? 3.460 9.472 3.342 1.00 92.56 72 LEU A C 1
ATOM 537 O O . LEU A 1 72 ? 3.691 9.817 2.184 1.00 92.56 72 LEU A O 1
ATOM 541 N N . GLU A 1 73 ? 4.365 8.853 4.105 1.00 94.00 73 GLU A N 1
ATOM 542 C CA . GLU A 1 73 ? 5.734 8.549 3.661 1.00 94.00 73 GLU A CA 1
ATOM 543 C C . GLU A 1 73 ? 5.728 7.646 2.417 1.00 94.00 73 GLU A C 1
ATOM 545 O O . GLU A 1 73 ? 6.438 7.874 1.435 1.00 94.00 73 GLU A O 1
ATOM 550 N N . TRP A 1 74 ? 4.846 6.645 2.401 1.00 95.81 74 TRP A N 1
ATOM 551 C CA . TRP A 1 74 ? 4.716 5.734 1.266 1.00 95.81 74 TRP A CA 1
ATOM 552 C C . TRP A 1 74 ? 4.059 6.390 0.051 1.00 95.81 74 TRP A C 1
ATOM 554 O O . TRP A 1 74 ? 4.374 6.014 -1.079 1.00 95.81 74 TRP A O 1
ATOM 564 N N . LEU A 1 75 ? 3.201 7.389 0.264 1.00 95.12 75 LEU A N 1
ATOM 565 C CA . LEU A 1 75 ? 2.506 8.125 -0.795 1.00 95.12 75 LEU A CA 1
ATOM 566 C C . LEU A 1 75 ? 3.322 9.280 -1.376 1.00 95.12 75 LEU A C 1
ATOM 568 O O . LEU A 1 75 ? 2.917 9.820 -2.403 1.00 95.12 75 LEU A O 1
ATOM 572 N N . GLN A 1 76 ? 4.414 9.699 -0.739 1.00 93.62 76 GLN A N 1
ATOM 573 C CA . GLN A 1 76 ? 5.199 10.858 -1.163 1.00 93.62 76 GLN A CA 1
ATOM 574 C C . GLN A 1 76 ? 5.677 10.724 -2.617 1.00 93.62 76 GLN A C 1
ATOM 576 O O . GLN A 1 76 ? 6.341 9.752 -2.972 1.00 93.62 76 GLN A O 1
ATOM 581 N N . GLU A 1 77 ? 5.334 11.702 -3.460 1.00 93.62 77 GLU A N 1
ATOM 582 C CA . GLU A 1 77 ? 5.725 11.769 -4.882 1.00 93.62 77 GLU A CA 1
ATOM 583 C C . GLU A 1 77 ? 5.257 10.573 -5.738 1.00 93.62 77 GLU A C 1
ATOM 585 O O . GLU A 1 77 ? 5.643 10.428 -6.901 1.00 93.62 77 GLU A O 1
ATOM 590 N N . LEU A 1 78 ? 4.385 9.716 -5.199 1.00 94.19 78 LEU A N 1
ATOM 591 C CA . LEU A 1 78 ? 3.918 8.515 -5.881 1.00 94.19 78 LEU A CA 1
ATOM 592 C C . LEU A 1 78 ? 3.071 8.858 -7.112 1.00 94.19 78 LEU A C 1
ATOM 594 O O . LEU A 1 78 ? 3.157 8.185 -8.135 1.00 94.19 78 LEU A O 1
ATOM 598 N N . GLU A 1 79 ? 2.305 9.942 -7.035 1.00 91.69 79 GLU A N 1
ATOM 599 C CA . GLU A 1 79 ? 1.530 10.507 -8.137 1.00 91.69 79 GLU A CA 1
ATOM 600 C C . GLU A 1 79 ? 2.400 11.017 -9.294 1.00 91.69 79 GLU A C 1
ATOM 602 O O . GLU A 1 79 ? 1.930 11.076 -10.426 1.00 91.69 79 GLU A O 1
ATOM 607 N N . GLN A 1 80 ? 3.665 11.360 -9.031 1.00 91.88 80 GLN A N 1
ATOM 608 C CA . GLN A 1 80 ? 4.605 11.815 -10.057 1.00 91.88 80 GLN A CA 1
ATOM 609 C C . GLN A 1 80 ? 5.281 10.618 -10.733 1.00 91.88 80 GLN A C 1
ATOM 611 O O . GLN A 1 80 ? 5.402 10.578 -11.955 1.00 91.88 80 GLN A O 1
ATOM 616 N N . GLY A 1 81 ? 5.681 9.618 -9.937 1.00 90.38 81 GLY A N 1
ATOM 617 C CA . GLY A 1 81 ? 6.329 8.399 -10.430 1.00 90.38 81 GLY A CA 1
ATOM 618 C C . GLY A 1 81 ? 5.375 7.423 -11.123 1.00 90.38 81 GLY A C 1
ATOM 619 O O . GLY A 1 81 ? 5.778 6.709 -12.038 1.00 90.38 81 GLY A O 1
ATOM 620 N N . TYR A 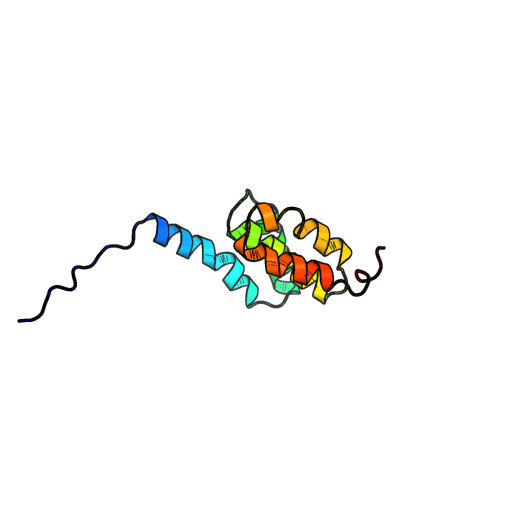1 82 ? 4.100 7.404 -10.725 1.00 93.44 82 TYR A N 1
ATOM 621 C CA . TYR A 1 82 ? 3.077 6.569 -11.348 1.00 93.44 82 TYR A CA 1
ATOM 622 C C . TYR A 1 82 ? 1.733 7.314 -11.454 1.00 93.44 82 TYR A C 1
ATOM 624 O O . TYR A 1 82 ? 0.811 7.064 -10.670 1.00 93.44 82 TYR A O 1
ATOM 632 N N . PRO A 1 83 ? 1.584 8.206 -12.456 1.00 93.06 83 PRO A N 1
ATOM 633 C CA . PRO A 1 83 ? 0.432 9.107 -12.586 1.00 93.06 83 PRO A CA 1
ATOM 634 C C . PRO A 1 83 ? -0.932 8.421 -12.658 1.00 93.06 83 PRO A C 1
ATOM 636 O O . PRO A 1 83 ? -1.938 8.998 -12.257 1.00 93.06 83 PRO A O 1
ATOM 639 N N . VAL A 1 84 ? -0.979 7.162 -13.105 1.00 93.25 84 VAL A N 1
ATOM 640 C CA . VAL A 1 84 ? -2.207 6.349 -13.106 1.00 93.25 84 VAL A CA 1
ATOM 641 C C . VAL A 1 84 ? -2.792 6.201 -11.692 1.00 93.25 84 VAL A C 1
ATOM 643 O O . VAL A 1 84 ? -4.008 6.108 -11.542 1.00 93.25 84 VAL A O 1
ATOM 646 N N . LEU A 1 85 ? -1.957 6.223 -10.645 1.00 92.38 85 LEU A N 1
ATOM 647 C CA . LEU A 1 85 ? -2.407 6.183 -9.251 1.00 92.38 85 LEU A CA 1
ATOM 648 C C . LEU A 1 85 ? -2.701 7.559 -8.648 1.00 92.38 85 LEU A C 1
ATOM 650 O O . LEU A 1 85 ? -3.245 7.604 -7.549 1.00 92.38 85 LEU A O 1
ATOM 654 N N . ALA A 1 86 ? -2.411 8.669 -9.330 1.00 93.00 86 ALA A N 1
ATOM 655 C CA . ALA A 1 86 ? -2.595 10.017 -8.791 1.00 93.00 86 ALA A CA 1
ATOM 656 C C . ALA A 1 86 ? -3.974 10.274 -8.140 1.00 93.00 86 ALA A C 1
ATOM 658 O O . ALA A 1 86 ? -3.996 10.713 -6.987 1.00 93.00 86 ALA A O 1
ATOM 659 N N . PRO A 1 87 ? -5.126 9.964 -8.778 1.00 94.31 87 PRO A N 1
ATOM 660 C CA . PRO A 1 87 ? -6.427 10.200 -8.143 1.00 94.31 87 PRO A CA 1
ATOM 661 C C . PRO A 1 87 ? -6.622 9.354 -6.876 1.00 94.31 87 PRO A C 1
ATOM 663 O O . PRO A 1 87 ? -7.187 9.825 -5.890 1.00 94.31 87 PRO A O 1
ATOM 666 N N . TYR A 1 88 ? -6.104 8.126 -6.873 1.00 93.44 88 TYR A N 1
ATOM 667 C CA . TYR A 1 88 ? -6.176 7.222 -5.730 1.00 93.44 88 TYR A CA 1
ATOM 668 C C . TYR A 1 88 ? -5.258 7.663 -4.590 1.00 93.44 88 TYR A C 1
ATOM 670 O O . TYR A 1 88 ? -5.650 7.579 -3.434 1.00 93.44 88 TYR A O 1
ATOM 678 N N . VAL A 1 89 ? -4.067 8.181 -4.896 1.00 92.38 89 VAL A N 1
ATOM 679 C CA . VAL A 1 89 ? -3.145 8.752 -3.904 1.00 92.38 89 VAL A CA 1
ATOM 680 C C . VAL A 1 89 ? -3.801 9.927 -3.183 1.00 92.38 89 VAL A C 1
ATOM 682 O O . VAL A 1 89 ? -3.771 9.976 -1.955 1.00 92.38 89 VAL A O 1
ATOM 685 N N . LEU A 1 90 ? -4.443 10.840 -3.919 1.00 91.50 90 LEU A N 1
ATOM 686 C CA . LEU A 1 90 ? -5.162 11.973 -3.328 1.00 91.50 90 LEU A CA 1
ATOM 687 C C . LEU A 1 90 ? -6.321 11.509 -2.442 1.00 91.50 90 LEU A C 1
ATOM 689 O O . LEU A 1 90 ? -6.470 11.995 -1.322 1.00 91.50 90 LEU A O 1
ATOM 693 N N . GLN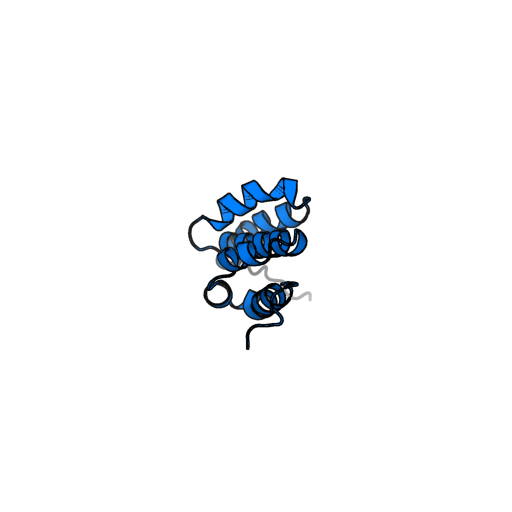 A 1 91 ? -7.100 10.532 -2.912 1.00 91.94 91 GLN A N 1
ATOM 694 C CA . GLN A 1 91 ? -8.175 9.945 -2.118 1.00 91.94 91 GLN A CA 1
ATOM 695 C C . GLN A 1 91 ? -7.640 9.311 -0.826 1.00 91.94 91 GLN A C 1
ATOM 697 O O . GLN A 1 91 ? -8.175 9.581 0.246 1.00 91.94 91 GLN A O 1
ATOM 702 N N . THR A 1 92 ? -6.573 8.511 -0.899 1.00 90.38 92 THR A N 1
ATOM 703 C CA . THR A 1 92 ? -5.976 7.862 0.277 1.00 90.38 92 THR A CA 1
ATOM 704 C C . THR A 1 92 ? -5.410 8.887 1.265 1.00 90.38 92 THR A C 1
ATOM 706 O O . THR A 1 92 ? -5.573 8.706 2.468 1.00 90.38 92 THR A O 1
ATOM 709 N N . ARG A 1 93 ? -4.808 9.992 0.796 1.00 88.88 93 ARG A N 1
ATOM 710 C CA . ARG A 1 93 ? -4.361 11.094 1.674 1.00 88.88 93 ARG A CA 1
ATOM 711 C C . ARG A 1 93 ? -5.531 11.767 2.398 1.00 88.88 93 ARG A C 1
ATOM 713 O O . ARG A 1 93 ? -5.399 12.119 3.563 1.00 88.88 93 ARG A O 1
ATOM 720 N N . ALA A 1 94 ? -6.676 11.918 1.731 1.00 86.94 94 ALA A N 1
ATOM 721 C CA . ALA A 1 94 ? -7.875 12.517 2.319 1.00 86.94 94 ALA A CA 1
ATOM 722 C C . ALA A 1 94 ? -8.603 11.594 3.315 1.00 86.94 94 ALA A C 1
ATOM 724 O O . ALA A 1 94 ? -9.348 12.076 4.163 1.00 86.94 94 ALA A O 1
ATOM 725 N N . GLN A 1 95 ? -8.398 10.276 3.224 1.00 81.31 95 GLN A N 1
ATOM 726 C CA . GLN A 1 95 ? -8.975 9.283 4.139 1.00 81.31 95 GLN A CA 1
ATOM 727 C C . GLN A 1 95 ? -8.315 9.264 5.525 1.00 81.31 95 GLN A C 1
ATOM 729 O O . GLN A 1 95 ? -8.734 8.480 6.376 1.00 81.31 95 GLN A O 1
ATOM 734 N N . ASP A 1 96 ? -7.312 10.111 5.774 1.00 67.56 96 ASP A N 1
ATOM 735 C CA . ASP A 1 96 ? -6.798 10.334 7.119 1.00 67.56 96 ASP A CA 1
ATOM 736 C C . ASP A 1 96 ? -7.935 10.849 8.028 1.00 67.56 96 ASP A C 1
ATOM 738 O O . ASP A 1 96 ? -8.422 11.965 7.821 1.00 67.56 96 ASP A O 1
ATOM 742 N N . PRO A 1 97 ? -8.358 10.090 9.059 1.00 57.22 97 PRO A N 1
ATOM 743 C CA . PRO A 1 97 ? -9.392 10.539 9.989 1.00 57.22 97 PRO A CA 1
ATOM 744 C C . PRO A 1 97 ? -9.011 11.820 10.760 1.00 57.22 97 PRO A C 1
ATOM 746 O O . PRO A 1 97 ? -9.890 12.438 11.358 1.00 57.22 97 PRO A O 1
ATOM 749 N N . ASN A 1 98 ? -7.742 12.254 10.725 1.00 53.44 98 ASN A N 1
ATOM 750 C CA . ASN A 1 98 ? -7.275 13.548 11.238 1.00 53.44 98 ASN A CA 1
ATOM 751 C C . ASN A 1 98 ? -6.991 14.604 10.142 1.00 53.44 98 ASN A C 1
ATOM 753 O O . ASN A 1 98 ? -6.786 15.775 10.466 1.00 53.44 98 ASN A O 1
ATOM 757 N N . GLY A 1 99 ? -7.009 14.240 8.856 1.00 50.16 99 GLY A N 1
ATOM 758 C CA . GLY A 1 99 ? -6.525 15.063 7.736 1.00 50.16 99 GLY A CA 1
ATOM 759 C C . GLY A 1 99 ? -7.508 16.098 7.175 1.00 50.16 99 GLY A C 1
ATOM 760 O O . GLY A 1 99 ? -7.173 16.813 6.238 1.00 50.16 99 GLY A O 1
ATOM 761 N N . GLY A 1 100 ? -8.712 16.223 7.743 1.00 47.50 100 GLY A N 1
ATOM 762 C CA . GLY A 1 100 ? -9.705 17.229 7.333 1.00 47.50 100 GLY A CA 1
ATOM 763 C C . GLY A 1 100 ? -9.521 18.620 7.956 1.00 47.50 100 GLY A C 1
ATOM 764 O O . GLY A 1 100 ? -10.328 19.513 7.707 1.00 47.50 100 GLY A O 1
ATOM 765 N N . ARG A 1 101 ? -8.506 18.819 8.807 1.00 47.72 101 ARG A N 1
ATOM 766 C CA . ARG A 1 101 ? -8.224 20.097 9.482 1.00 47.72 101 ARG A CA 1
ATOM 767 C C . ARG A 1 101 ? -6.747 20.446 9.360 1.00 47.72 101 ARG A C 1
ATOM 769 O O . ARG A 1 101 ? -6.002 20.433 10.333 1.00 47.72 101 ARG A O 1
ATOM 776 N N . SER A 1 102 ? -6.313 20.781 8.161 1.00 46.16 102 SER A N 1
ATOM 777 C CA . SER A 1 102 ? -5.225 21.742 8.019 1.00 46.16 102 SER A CA 1
ATOM 778 C C . SER A 1 102 ? -5.719 22.827 7.074 1.00 46.16 102 SER A C 1
ATOM 780 O O . SER A 1 102 ? -6.101 22.550 5.941 1.00 46.16 102 SER A O 1
ATOM 782 N N . ILE A 1 103 ? -5.859 23.997 7.694 1.00 40.38 103 ILE A N 1
ATOM 783 C CA . ILE A 1 103 ? -6.242 25.317 7.188 1.00 40.38 103 ILE A CA 1
ATOM 784 C C . ILE A 1 103 ? -5.511 25.729 5.912 1.00 40.38 103 ILE A C 1
ATOM 786 O O . ILE A 1 103 ? -4.334 25.337 5.754 1.00 40.38 103 ILE A O 1
#

Secondary structure (DSSP, 8-state):
--------PPPHHHHHHHHHTHHHHHHHTS-HHHHHHHHHHHHTSSS-HHHHHHHHHHHHHHHHTT-HHHHHHHHTTHHHH-GGGHHHHHHHHHT-TTTT---

Organism: NCBI:txid1641165